Protein AF-A0A7C1DUH5-F1 (afdb_monomer)

pLDDT: mean 83.43, std 8.7, range [51.97, 92.88]

Structure (mmCIF, N/CA/C/O backbone):
data_AF-A0A7C1DUH5-F1
#
_entry.id   AF-A0A7C1DUH5-F1
#
loop_
_atom_site.group_PDB
_atom_site.id
_atom_site.type_symbol
_atom_site.label_atom_id
_atom_site.label_alt_id
_atom_site.label_comp_id
_atom_site.label_asym_id
_atom_site.label_entity_id
_atom_site.label_seq_id
_atom_site.pdbx_PDB_ins_code
_atom_site.Cartn_x
_atom_site.Cartn_y
_atom_site.Cartn_z
_atom_site.occupancy
_atom_site.B_iso_or_equiv
_atom_site.auth_seq_id
_atom_site.auth_comp_id
_atom_site.auth_asym_id
_atom_site.auth_atom_id
_atom_site.pdbx_PDB_model_num
ATOM 1 N N . MET A 1 1 ? 24.920 -5.956 -18.051 1.00 53.91 1 MET A N 1
ATOM 2 C CA . MET A 1 1 ? 23.444 -5.935 -18.099 1.00 53.91 1 MET A CA 1
ATOM 3 C C . MET A 1 1 ? 22.987 -7.035 -17.162 1.00 53.91 1 MET A C 1
ATOM 5 O O . MET A 1 1 ? 23.494 -8.139 -17.344 1.00 53.91 1 MET A O 1
ATOM 9 N N . PRO A 1 2 ? 22.175 -6.741 -16.134 1.00 57.94 2 PRO A N 1
ATOM 10 C CA . PRO A 1 2 ? 21.680 -7.777 -15.237 1.00 57.94 2 PRO A CA 1
ATOM 11 C C . PRO A 1 2 ? 20.880 -8.813 -16.031 1.00 57.94 2 PRO A C 1
ATOM 13 O O . PRO A 1 2 ? 20.194 -8.467 -16.991 1.00 57.94 2 PRO A O 1
ATOM 16 N N . SER A 1 3 ? 20.999 -10.089 -15.677 1.00 69.62 3 SER A N 1
ATOM 17 C CA . SER A 1 3 ? 20.194 -11.137 -16.312 1.00 69.62 3 SER A CA 1
ATOM 18 C C . SER A 1 3 ? 18.698 -10.948 -15.989 1.00 69.62 3 SER A C 1
ATOM 20 O O . SER A 1 3 ? 18.349 -10.402 -14.943 1.00 69.62 3 SER A O 1
ATOM 22 N N . GLN A 1 4 ? 17.779 -11.438 -16.835 1.00 68.62 4 GLN A N 1
ATOM 23 C CA . GLN A 1 4 ? 16.327 -11.393 -16.548 1.00 68.62 4 GLN A CA 1
ATOM 24 C C . GLN A 1 4 ? 15.977 -11.980 -15.162 1.00 68.62 4 GLN A C 1
ATOM 26 O O . GLN A 1 4 ? 15.048 -11.518 -14.496 1.00 68.62 4 GLN A O 1
ATOM 31 N N . ASN A 1 5 ? 16.762 -12.957 -14.696 1.00 75.94 5 ASN A N 1
ATOM 32 C CA . ASN A 1 5 ? 16.644 -13.543 -13.362 1.00 75.94 5 ASN A CA 1
ATOM 33 C C . ASN A 1 5 ? 17.016 -12.566 -12.233 1.00 75.94 5 ASN A C 1
ATOM 35 O O . ASN A 1 5 ? 16.366 -12.579 -11.187 1.00 75.94 5 ASN A O 1
ATOM 39 N N . GLU A 1 6 ? 18.012 -11.702 -12.429 1.00 79.81 6 GLU A N 1
ATOM 40 C CA . GLU A 1 6 ? 18.391 -10.670 -11.454 1.00 79.81 6 GLU A CA 1
ATOM 41 C C . GLU A 1 6 ? 17.306 -9.599 -11.318 1.00 79.81 6 GLU A C 1
ATOM 43 O O . GLU A 1 6 ? 16.951 -9.232 -10.197 1.00 79.81 6 GLU A O 1
ATOM 48 N N . LEU A 1 7 ? 16.710 -9.156 -12.431 1.00 76.25 7 LEU A N 1
ATOM 49 C CA . LEU A 1 7 ? 15.599 -8.196 -12.414 1.00 76.25 7 LEU A CA 1
ATOM 50 C C . LEU A 1 7 ? 14.362 -8.765 -11.712 1.00 76.25 7 LEU A C 1
ATOM 52 O O . LEU A 1 7 ? 13.736 -8.088 -10.894 1.00 76.25 7 LEU A O 1
ATOM 56 N N . LEU A 1 8 ? 14.035 -10.032 -11.976 1.00 79.06 8 LEU A N 1
ATOM 57 C CA . LEU A 1 8 ? 12.939 -10.717 -11.295 1.00 79.06 8 LEU A CA 1
ATOM 58 C C . LEU A 1 8 ? 13.220 -10.895 -9.795 1.00 79.06 8 LEU A C 1
ATOM 60 O O . LEU A 1 8 ? 12.305 -10.790 -8.977 1.00 79.06 8 LEU A O 1
ATOM 64 N N . SER A 1 9 ? 14.474 -11.155 -9.418 1.00 83.06 9 SER A N 1
ATOM 65 C CA . SER A 1 9 ? 14.884 -11.244 -8.014 1.00 83.06 9 SER A CA 1
ATOM 66 C C . SER A 1 9 ? 14.755 -9.894 -7.303 1.00 83.06 9 SER A C 1
ATOM 68 O O . SER A 1 9 ? 14.179 -9.826 -6.215 1.00 83.06 9 SER A O 1
ATOM 70 N N . LEU A 1 10 ? 15.210 -8.810 -7.941 1.00 82.88 10 LEU A N 1
ATOM 71 C CA . LEU A 1 10 ? 15.092 -7.449 -7.414 1.00 82.88 10 LEU A CA 1
ATOM 72 C C . LEU A 1 10 ? 13.624 -7.047 -7.219 1.00 82.88 10 LEU A C 1
ATOM 74 O O . LEU A 1 10 ? 13.263 -6.535 -6.162 1.00 82.88 10 LEU A O 1
ATOM 78 N N . PHE A 1 11 ? 12.762 -7.364 -8.186 1.00 83.12 11 PHE A N 1
ATOM 79 C CA . PHE A 1 11 ? 11.319 -7.161 -8.062 1.00 83.12 11 PHE A CA 1
ATOM 80 C C . PHE A 1 11 ? 10.718 -7.883 -6.861 1.00 83.12 11 PHE A C 1
ATOM 82 O O . PHE A 1 11 ? 9.980 -7.296 -6.071 1.00 83.12 11 PHE A O 1
ATOM 89 N N . ARG A 1 12 ? 11.009 -9.184 -6.737 1.00 83.38 12 ARG A N 1
ATOM 90 C CA . ARG A 1 12 ? 10.497 -10.007 -5.637 1.00 83.38 12 ARG A CA 1
ATOM 91 C C . ARG A 1 12 ? 10.932 -9.427 -4.299 1.00 83.38 12 ARG A C 1
A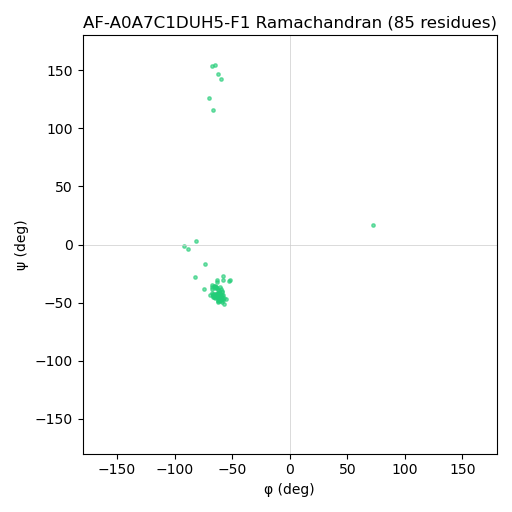TOM 93 O O . ARG A 1 12 ? 10.119 -9.370 -3.378 1.00 83.38 12 ARG A O 1
ATOM 100 N N . PHE A 1 13 ? 12.177 -8.968 -4.206 1.00 87.69 13 PHE A N 1
ATOM 101 C CA . PHE A 1 13 ? 12.695 -8.295 -3.022 1.00 87.69 13 PHE A CA 1
ATOM 102 C C . PHE A 1 13 ? 11.949 -6.983 -2.723 1.00 87.69 13 PHE A C 1
ATOM 104 O O . PHE A 1 13 ? 11.474 -6.797 -1.602 1.00 87.69 13 PHE A O 1
ATOM 111 N N . GLU A 1 14 ? 11.752 -6.116 -3.719 1.00 87.06 14 GLU A N 1
ATOM 112 C CA . GLU A 1 14 ? 11.014 -4.856 -3.559 1.00 87.06 14 GLU A CA 1
ATOM 113 C C . GLU A 1 14 ? 9.563 -5.085 -3.106 1.00 87.06 14 GLU A C 1
ATOM 115 O O . GLU A 1 14 ? 9.098 -4.474 -2.141 1.00 87.06 14 GLU A O 1
ATOM 120 N N . VAL A 1 15 ? 8.849 -6.019 -3.743 1.00 85.81 15 VAL A N 1
ATOM 121 C CA . VAL A 1 15 ? 7.480 -6.384 -3.345 1.00 85.81 15 VAL A CA 1
ATOM 122 C C . VAL A 1 15 ? 7.451 -6.947 -1.927 1.00 85.81 15 VAL A C 1
ATOM 124 O O . VAL A 1 15 ? 6.551 -6.607 -1.158 1.00 85.81 15 VAL A O 1
ATOM 127 N N . SER A 1 16 ? 8.437 -7.765 -1.554 1.00 87.19 16 SER A N 1
ATOM 128 C CA . SER A 1 16 ? 8.519 -8.337 -0.206 1.00 87.19 16 SER A CA 1
ATOM 129 C C . SER A 1 16 ? 8.664 -7.239 0.849 1.00 87.19 16 SER A C 1
ATOM 131 O O . SER A 1 16 ? 7.895 -7.219 1.810 1.00 87.19 16 SER A O 1
ATOM 133 N N . LEU A 1 17 ? 9.543 -6.255 0.622 1.00 90.69 17 LEU A N 1
ATOM 134 C CA . LEU A 1 17 ? 9.691 -5.085 1.497 1.00 90.69 17 LEU A CA 1
ATOM 135 C C . LEU A 1 17 ? 8.388 -4.285 1.627 1.00 90.69 17 LEU A C 1
ATOM 137 O O . LEU A 1 17 ? 8.008 -3.878 2.728 1.00 90.69 17 LEU A O 1
ATOM 141 N N . LEU A 1 18 ? 7.673 -4.067 0.520 1.00 88.44 18 LEU A N 1
ATOM 142 C CA . LEU A 1 18 ? 6.389 -3.361 0.534 1.00 88.44 18 LEU A CA 1
ATOM 143 C C . LEU A 1 18 ? 5.333 -4.106 1.368 1.00 88.44 18 LEU A C 1
ATOM 145 O O . LEU A 1 18 ? 4.604 -3.483 2.150 1.00 88.44 18 LEU A O 1
ATOM 149 N N . LEU A 1 19 ? 5.265 -5.433 1.233 1.00 87.31 19 LEU A N 1
ATOM 150 C CA . LEU A 1 19 ? 4.349 -6.281 1.999 1.00 87.31 19 LEU A CA 1
ATOM 151 C C . LEU A 1 19 ? 4.698 -6.299 3.492 1.00 87.31 19 LEU A C 1
ATOM 153 O O . LEU A 1 19 ? 3.801 -6.176 4.331 1.00 87.31 19 LEU A O 1
AT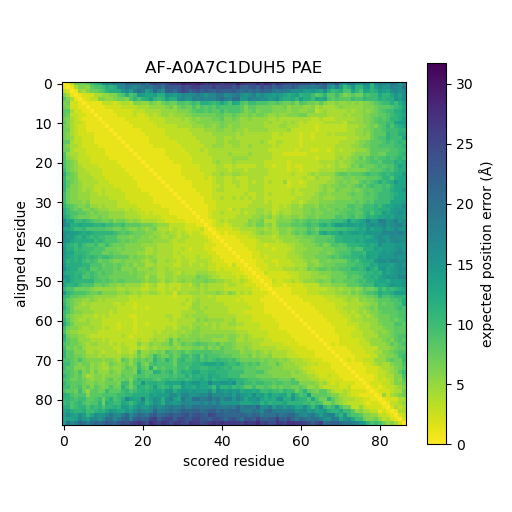OM 157 N N . GLU A 1 20 ? 5.981 -6.397 3.838 1.00 91.81 20 GLU A N 1
ATOM 158 C CA . GLU A 1 20 ? 6.448 -6.351 5.227 1.00 91.81 20 GLU A CA 1
ATOM 159 C C . GLU A 1 20 ? 6.126 -5.012 5.894 1.00 91.81 20 GLU A C 1
ATOM 161 O O . GLU A 1 20 ? 5.582 -4.983 7.003 1.00 91.81 20 GLU A O 1
ATOM 166 N N . GLN A 1 21 ? 6.367 -3.895 5.201 1.00 89.19 21 GLN A N 1
ATOM 167 C CA . GLN A 1 21 ? 6.011 -2.565 5.697 1.00 89.19 21 GLN A CA 1
ATOM 168 C C . GLN A 1 21 ? 4.505 -2.429 5.940 1.00 89.19 21 GLN A C 1
ATOM 170 O O . GLN A 1 21 ? 4.088 -1.891 6.971 1.00 89.19 21 GLN A O 1
ATOM 175 N N . TYR A 1 22 ? 3.673 -2.922 5.018 1.00 89.12 22 TYR A N 1
ATOM 176 C CA . TYR A 1 22 ? 2.222 -2.917 5.194 1.00 89.12 22 TYR A CA 1
ATOM 177 C C . TYR A 1 22 ? 1.799 -3.756 6.404 1.00 89.12 22 TYR A C 1
ATOM 179 O O . TYR A 1 22 ? 1.053 -3.271 7.259 1.00 89.12 22 TYR A O 1
ATOM 187 N N . ARG A 1 23 ? 2.332 -4.978 6.534 1.00 88.69 23 ARG A N 1
ATOM 188 C CA . ARG A 1 23 ? 2.082 -5.848 7.691 1.00 88.69 23 ARG A CA 1
ATOM 189 C C . ARG A 1 23 ? 2.445 -5.146 9.000 1.00 88.69 23 ARG A C 1
ATOM 191 O O . ARG A 1 23 ? 1.633 -5.141 9.926 1.00 88.69 23 ARG A O 1
ATOM 198 N N . GLY A 1 24 ? 3.617 -4.515 9.069 1.00 91.38 24 GLY A N 1
ATOM 199 C CA . GLY A 1 24 ? 4.065 -3.769 10.247 1.00 91.38 24 GLY A CA 1
ATOM 200 C C . GLY A 1 24 ? 3.113 -2.632 10.630 1.00 91.38 24 GLY A C 1
ATOM 201 O O . GLY A 1 24 ? 2.721 -2.508 11.792 1.00 91.38 24 GLY A O 1
ATOM 202 N N . ARG A 1 25 ? 2.660 -1.841 9.648 1.00 89.06 25 ARG A N 1
ATOM 203 C CA . ARG A 1 25 ? 1.682 -0.759 9.871 1.00 89.06 25 ARG A CA 1
ATOM 204 C C . ARG A 1 25 ? 0.343 -1.279 10.392 1.00 89.06 25 ARG A C 1
ATOM 206 O O . ARG A 1 25 ? -0.225 -0.679 11.305 1.00 89.06 25 ARG A O 1
ATOM 213 N N . MET A 1 26 ? -0.146 -2.397 9.855 1.00 87.62 26 MET A N 1
ATOM 214 C CA . MET A 1 26 ? -1.405 -3.004 10.301 1.00 87.62 26 MET A CA 1
ATOM 215 C C . MET A 1 26 ? -1.314 -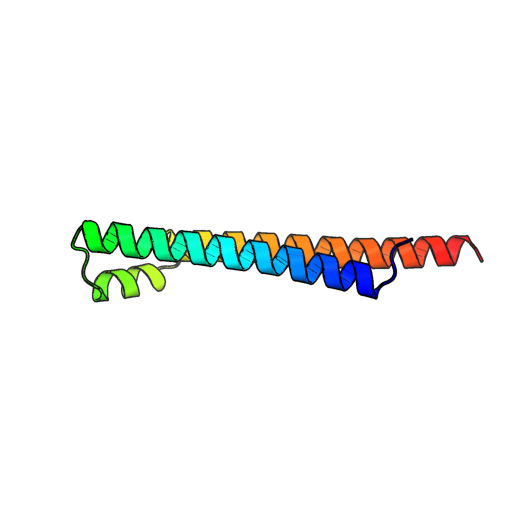3.531 11.731 1.00 87.62 26 MET A C 1
ATOM 217 O O . MET A 1 26 ? -2.205 -3.264 12.536 1.00 87.62 26 MET A O 1
ATOM 221 N N . LEU A 1 27 ? -0.215 -4.202 12.084 1.00 89.88 27 LEU A N 1
ATO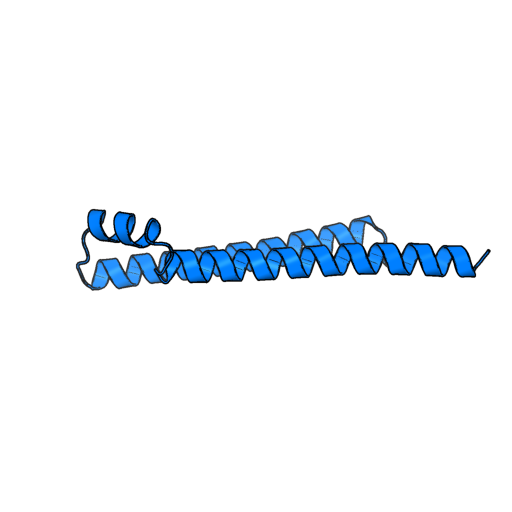M 222 C CA . LEU A 1 27 ? 0.021 -4.655 13.456 1.00 89.88 27 LEU A CA 1
ATOM 223 C C . LEU A 1 27 ? 0.067 -3.481 14.439 1.00 89.88 27 LEU A C 1
ATOM 225 O O . LEU A 1 27 ? -0.579 -3.533 15.487 1.00 89.88 27 LEU A O 1
ATOM 229 N N . LEU A 1 28 ? 0.757 -2.393 14.080 1.00 90.56 28 LEU A N 1
ATOM 230 C CA . LEU A 1 28 ? 0.804 -1.182 14.898 1.00 90.56 28 LEU A CA 1
ATOM 231 C C . LEU A 1 28 ? -0.591 -0.574 15.093 1.00 90.56 28 LEU A C 1
ATOM 233 O O . LEU A 1 28 ? -0.938 -0.163 16.198 1.00 90.56 28 LEU A O 1
ATOM 237 N N . MET A 1 29 ? -1.401 -0.523 14.036 1.00 88.06 29 MET A N 1
ATOM 238 C CA . MET A 1 29 ? -2.764 -0.004 14.108 1.00 88.06 29 MET A CA 1
ATOM 239 C C . MET A 1 29 ? -3.654 -0.868 15.010 1.00 88.06 29 MET A C 1
ATOM 241 O O . MET A 1 29 ? -4.347 -0.330 15.871 1.00 88.06 29 MET A O 1
ATOM 245 N N . ILE A 1 30 ? -3.603 -2.197 14.874 1.00 87.31 30 ILE A N 1
ATOM 246 C CA . ILE A 1 30 ? -4.332 -3.125 15.755 1.00 87.31 30 ILE A CA 1
ATOM 247 C C . ILE A 1 30 ? -3.909 -2.914 17.214 1.00 87.31 30 ILE A C 1
ATOM 249 O O . ILE A 1 30 ? -4.765 -2.778 18.087 1.00 87.31 30 ILE A O 1
ATOM 253 N N . ALA A 1 31 ? -2.602 -2.838 17.481 1.00 90.56 31 ALA A N 1
ATOM 254 C CA . ALA A 1 31 ? -2.074 -2.636 18.828 1.00 90.56 31 ALA A CA 1
ATOM 255 C C . ALA A 1 31 ? -2.529 -1.298 19.437 1.00 90.56 31 ALA A C 1
ATOM 257 O O . ALA A 1 31 ? -2.951 -1.262 20.594 1.00 90.56 31 ALA A O 1
ATOM 258 N N . LYS A 1 32 ? -2.500 -0.209 18.654 1.00 89.44 32 LYS A N 1
ATOM 259 C CA . LYS A 1 32 ? -3.004 1.110 19.072 1.00 89.44 32 LYS A CA 1
ATOM 260 C C . LYS A 1 32 ? -4.491 1.060 19.408 1.00 89.44 32 LYS A C 1
ATOM 262 O O . LYS A 1 32 ? -4.880 1.493 20.485 1.00 89.44 32 LYS A O 1
ATOM 267 N N . ASN A 1 33 ? -5.309 0.477 18.537 1.00 88.12 33 ASN A N 1
ATOM 268 C CA . ASN A 1 33 ? -6.748 0.387 18.774 1.00 88.12 33 ASN A CA 1
ATOM 269 C C . ASN A 1 33 ? -7.099 -0.501 19.975 1.00 88.12 33 ASN A C 1
ATOM 271 O O . ASN A 1 33 ? -8.008 -0.172 20.731 1.00 88.12 33 ASN A O 1
ATOM 275 N N . LYS A 1 34 ? -6.342 -1.584 20.200 1.00 87.75 34 LYS A N 1
ATOM 276 C CA . LYS A 1 34 ? -6.481 -2.412 21.405 1.00 87.75 34 LYS A CA 1
ATOM 277 C C . LYS A 1 34 ? -6.178 -1.606 22.671 1.00 87.75 34 LYS A C 1
ATOM 279 O O . LYS A 1 34 ? -6.925 -1.712 23.637 1.00 87.75 34 LYS A O 1
ATOM 284 N N . LYS A 1 35 ? -5.125 -0.776 22.664 1.00 92.31 35 LYS A N 1
ATOM 285 C CA . LYS A 1 35 ? -4.812 0.134 23.784 1.00 92.31 35 LYS A CA 1
ATOM 286 C C . LYS A 1 35 ? -5.900 1.183 24.027 1.00 92.31 35 LYS A C 1
ATOM 288 O O . LYS A 1 35 ? -6.094 1.580 25.166 1.00 92.31 35 LYS A O 1
ATOM 293 N N . LEU A 1 36 ? -6.612 1.601 22.983 1.00 92.44 36 LEU A N 1
ATOM 294 C CA . LEU A 1 36 ? -7.743 2.531 23.075 1.00 92.44 36 LEU A CA 1
ATOM 295 C C . LEU A 1 36 ? -9.061 1.855 23.495 1.00 92.44 36 LEU A C 1
ATOM 297 O O . LEU A 1 36 ? -10.095 2.513 23.524 1.00 92.44 36 LEU A O 1
ATOM 301 N N . GLY A 1 37 ? -9.055 0.550 23.788 1.00 91.31 37 GLY A N 1
ATOM 302 C CA . GLY A 1 37 ? -10.254 -0.180 24.204 1.00 91.31 37 GLY A CA 1
ATOM 303 C C . GLY A 1 37 ? -11.269 -0.419 23.083 1.00 91.31 37 GLY A C 1
ATOM 304 O O . GLY A 1 37 ? -12.418 -0.752 23.365 1.00 91.31 37 GLY A O 1
ATOM 305 N N . ILE A 1 38 ? -10.877 -0.270 21.811 1.00 88.56 38 ILE A N 1
ATOM 306 C CA . ILE A 1 38 ? -11.800 -0.463 20.688 1.00 88.56 38 ILE A CA 1
ATOM 307 C C . ILE A 1 38 ? -12.157 -1.955 20.556 1.00 88.56 38 ILE A C 1
ATOM 309 O O . ILE A 1 38 ? -11.255 -2.790 20.408 1.00 88.56 38 ILE A O 1
ATOM 313 N N . PRO A 1 39 ? -13.455 -2.316 20.545 1.00 89.88 39 PRO A N 1
ATOM 314 C CA . PRO A 1 39 ? -13.884 -3.700 20.392 1.00 89.88 39 PRO A CA 1
ATOM 315 C C . PRO A 1 39 ? -13.462 -4.311 19.051 1.00 89.88 39 PRO A C 1
ATOM 317 O O . PRO A 1 39 ? -13.492 -3.665 18.002 1.00 89.88 39 PRO A O 1
ATOM 320 N N . ALA A 1 40 ? -13.176 -5.615 19.052 1.00 85.25 40 ALA A N 1
ATOM 321 C CA . ALA A 1 40 ? -12.794 -6.347 17.842 1.00 85.25 40 ALA A CA 1
ATOM 322 C C . ALA A 1 40 ? -13.858 -6.284 16.728 1.00 85.25 40 ALA A C 1
ATOM 324 O O . ALA A 1 40 ? -13.508 -6.301 15.549 1.00 85.25 40 ALA A O 1
ATOM 325 N N . LYS A 1 41 ? -15.146 -6.184 17.085 1.00 89.06 41 LYS A N 1
ATOM 326 C CA . LYS A 1 41 ? -16.250 -6.018 16.125 1.00 89.06 41 LYS A CA 1
ATOM 327 C C . LYS A 1 41 ? -16.117 -4.707 15.342 1.00 89.06 41 LYS A C 1
ATOM 329 O O . LYS A 1 41 ? -16.208 -4.726 14.120 1.00 89.06 41 LYS A O 1
ATOM 334 N N . THR A 1 42 ? -15.812 -3.609 16.031 1.00 87.06 42 THR A N 1
ATOM 335 C CA . THR A 1 42 ? -15.570 -2.296 15.419 1.00 87.06 42 THR A CA 1
ATOM 336 C C . THR A 1 42 ? -14.333 -2.317 14.522 1.00 87.06 42 THR A C 1
ATOM 338 O O . THR A 1 42 ? -14.327 -1.727 13.449 1.00 87.06 42 THR A O 1
ATOM 341 N N . LEU A 1 43 ? -13.286 -3.059 14.898 1.00 84.56 43 LEU A N 1
ATOM 342 C CA . LEU A 1 43 ? -12.110 -3.216 14.034 1.00 84.56 43 LEU A CA 1
ATOM 343 C C . LEU A 1 43 ? -12.422 -3.956 12.731 1.00 84.56 43 LEU A C 1
ATOM 345 O O . LEU A 1 43 ? -11.865 -3.614 11.689 1.00 84.56 43 LEU A O 1
ATOM 349 N N . ARG A 1 44 ? -13.319 -4.948 12.771 1.00 86.75 44 ARG A N 1
ATOM 350 C CA . ARG A 1 44 ? -13.783 -5.634 11.557 1.00 86.75 44 ARG A CA 1
ATOM 351 C C . ARG A 1 44 ? -14.594 -4.698 10.667 1.00 86.75 44 ARG A C 1
ATOM 353 O O . ARG A 1 44 ? -14.288 -4.618 9.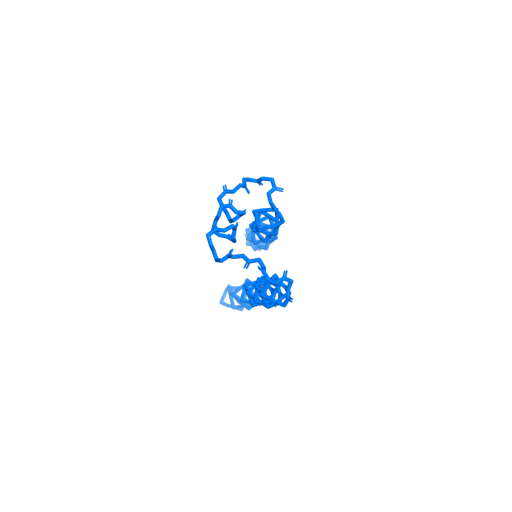485 1.00 86.75 44 ARG A O 1
ATOM 360 N N . SER A 1 45 ? -15.525 -3.925 11.231 1.00 88.50 45 SER A N 1
ATOM 361 C CA . SER A 1 45 ? -16.303 -2.964 10.438 1.00 88.50 45 SER A CA 1
ATOM 362 C C . SER A 1 45 ? -15.421 -1.871 9.827 1.00 88.50 45 SER A C 1
ATOM 364 O O . SER A 1 45 ? -15.604 -1.510 8.672 1.00 88.50 45 SER A O 1
ATOM 366 N N . MET A 1 46 ? -14.397 -1.396 10.547 1.00 85.12 46 MET A N 1
ATOM 367 C CA . MET A 1 46 ? -13.406 -0.471 9.981 1.00 85.12 46 MET A CA 1
ATOM 368 C C . MET A 1 46 ? -12.629 -1.106 8.825 1.00 85.12 46 MET A C 1
ATOM 370 O O . MET A 1 46 ? -12.352 -0.439 7.838 1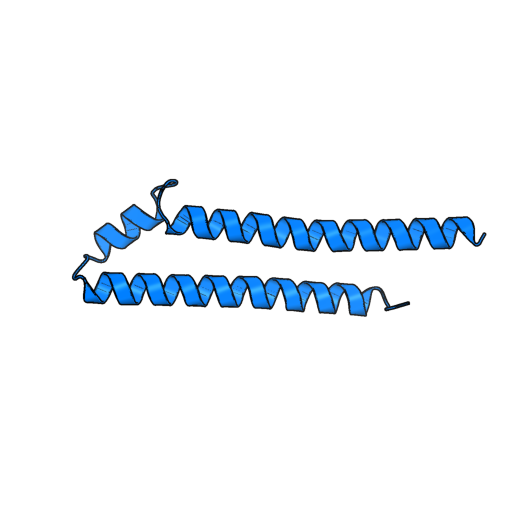.00 85.12 46 MET A O 1
ATOM 374 N N . ARG A 1 47 ? -12.268 -2.390 8.908 1.00 84.38 47 ARG A N 1
ATOM 375 C CA . ARG A 1 47 ? -11.588 -3.085 7.804 1.00 84.38 47 ARG A CA 1
ATOM 376 C C . ARG A 1 47 ? -12.462 -3.179 6.547 1.00 84.38 47 ARG A C 1
ATOM 378 O O . ARG A 1 47 ? -11.926 -3.179 5.443 1.00 84.38 47 ARG A O 1
ATOM 385 N N . GLU A 1 48 ? -13.774 -3.279 6.712 1.00 87.25 48 GLU A N 1
ATOM 386 C CA . GLU A 1 48 ? -14.739 -3.376 5.613 1.00 87.25 48 GLU A CA 1
ATOM 387 C C . GLU A 1 48 ? -15.092 -2.007 5.013 1.00 87.25 48 GLU A C 1
ATOM 389 O O . GLU A 1 48 ? -15.369 -1.932 3.820 1.00 87.25 48 GLU A O 1
ATOM 394 N N . ASP A 1 49 ? -15.007 -0.924 5.792 1.00 90.00 49 ASP A N 1
ATOM 395 C CA . ASP A 1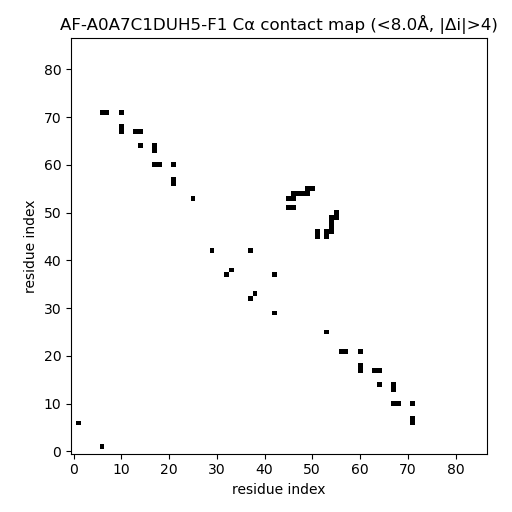 49 ? -15.251 0.442 5.316 1.00 90.00 49 ASP A CA 1
ATOM 396 C C . ASP A 1 49 ? -14.177 0.892 4.300 1.00 90.00 49 ASP A C 1
ATOM 398 O O . ASP A 1 49 ? -13.008 1.049 4.676 1.00 90.00 49 ASP A O 1
ATOM 402 N N . PRO A 1 50 ? -14.535 1.156 3.026 1.00 87.50 50 PRO A N 1
ATOM 403 C CA . PRO A 1 50 ? -13.596 1.586 1.987 1.00 87.50 50 PRO A CA 1
ATOM 404 C C . PRO A 1 50 ? -12.836 2.875 2.319 1.00 87.50 50 PRO A C 1
ATOM 406 O O . PRO A 1 50 ? -11.716 3.066 1.850 1.00 87.50 50 PRO A O 1
ATOM 409 N N . LYS A 1 51 ? -13.420 3.758 3.137 1.00 89.38 51 LYS A N 1
ATOM 410 C CA . LYS A 1 51 ? -12.810 5.039 3.525 1.00 89.38 51 LYS A CA 1
ATOM 411 C C . LYS A 1 51 ? -11.929 4.926 4.763 1.00 89.38 51 LYS A C 1
ATOM 413 O O . LYS A 1 51 ? -11.296 5.905 5.162 1.00 89.38 51 LYS A O 1
ATOM 418 N N . SER A 1 52 ? -11.866 3.752 5.384 1.00 88.12 52 SER A N 1
ATOM 419 C CA . SER A 1 52 ? -11.027 3.561 6.552 1.00 88.12 52 SER A CA 1
ATOM 420 C C . SER A 1 52 ? -9.551 3.656 6.195 1.00 88.12 52 SER A C 1
ATOM 422 O O . SER A 1 52 ? -9.106 3.305 5.099 1.00 88.12 52 SER A O 1
ATOM 424 N N . LYS A 1 53 ? -8.746 4.033 7.191 1.00 85.06 53 LYS A N 1
ATOM 425 C CA . LYS A 1 53 ? -7.286 4.005 7.074 1.00 85.06 53 LYS A CA 1
ATOM 426 C C . LYS A 1 53 ? -6.762 2.634 6.615 1.00 85.06 53 LYS A C 1
ATOM 428 O O . LYS A 1 53 ? -5.761 2.580 5.911 1.00 85.06 53 LYS A O 1
ATOM 433 N N . TRP A 1 54 ? -7.450 1.544 6.972 1.00 85.25 54 TRP A N 1
ATOM 434 C CA . TRP A 1 54 ? -7.085 0.184 6.571 1.00 85.25 54 TRP A CA 1
ATOM 435 C C . TRP A 1 54 ? -7.134 0.008 5.054 1.00 85.25 54 TRP A C 1
ATOM 437 O O . TRP A 1 54 ? -6.180 -0.495 4.453 1.00 85.25 54 TRP A O 1
ATOM 447 N N . ASN A 1 55 ? -8.241 0.428 4.442 1.00 87.00 55 ASN A N 1
ATOM 448 C CA . ASN A 1 55 ? -8.433 0.308 3.004 1.00 87.00 55 ASN A CA 1
ATOM 449 C C . ASN A 1 55 ? -7.598 1.331 2.239 1.00 87.00 55 ASN A C 1
ATOM 451 O O . ASN A 1 55 ? -6.961 0.951 1.262 1.00 87.00 55 ASN A O 1
ATOM 455 N N . LEU A 1 56 ? -7.458 2.557 2.747 1.00 90.25 56 LEU A N 1
ATOM 456 C CA . LEU A 1 56 ? -6.564 3.556 2.154 1.00 90.25 56 LEU A CA 1
ATOM 457 C C . LEU A 1 56 ? -5.099 3.082 2.121 1.00 90.25 56 LEU A C 1
ATOM 459 O O . LEU A 1 56 ? -4.435 3.188 1.089 1.00 90.25 56 LEU A O 1
ATOM 463 N N . ASP A 1 57 ? -4.593 2.500 3.214 1.00 88.31 57 ASP A N 1
ATOM 464 C CA . ASP A 1 57 ? -3.226 1.963 3.257 1.00 88.31 57 ASP A CA 1
ATOM 465 C C . ASP A 1 57 ? -3.069 0.735 2.336 1.00 88.31 57 ASP A C 1
ATOM 467 O O . ASP A 1 57 ? -2.019 0.559 1.711 1.00 88.31 57 ASP A O 1
ATOM 471 N N . LYS A 1 58 ? -4.112 -0.100 2.204 1.00 87.75 58 LYS A N 1
ATOM 472 C CA . LYS A 1 58 ? -4.137 -1.241 1.270 1.00 87.75 58 LYS A CA 1
ATOM 473 C C . LYS A 1 58 ? -4.120 -0.777 -0.189 1.00 87.75 58 LYS A C 1
ATOM 475 O O . LYS A 1 58 ? -3.382 -1.326 -1.005 1.00 87.75 58 LYS A O 1
ATOM 480 N N . GLU A 1 59 ? -4.906 0.237 -0.531 1.00 90.56 59 GLU A N 1
ATOM 481 C CA . GLU A 1 59 ? -4.910 0.833 -1.866 1.00 90.56 59 GLU A CA 1
ATOM 482 C C . GLU A 1 59 ? -3.566 1.480 -2.200 1.00 90.56 59 GLU A C 1
ATOM 484 O O . GLU A 1 59 ? -3.048 1.292 -3.303 1.00 90.56 59 GLU A O 1
ATOM 489 N N . ALA A 1 60 ? -2.963 2.193 -1.245 1.00 90.50 60 ALA A N 1
ATOM 490 C CA . ALA A 1 60 ? -1.633 2.766 -1.404 1.00 90.50 60 ALA A CA 1
ATOM 491 C C . ALA A 1 60 ? -0.569 1.681 -1.648 1.00 90.50 60 ALA A C 1
ATOM 493 O O . ALA A 1 60 ? 0.268 1.841 -2.538 1.00 90.50 60 ALA A O 1
ATOM 494 N N . LEU A 1 61 ? -0.622 0.560 -0.918 1.00 90.69 61 LEU A N 1
ATOM 495 C CA . LEU A 1 61 ? 0.236 -0.602 -1.169 1.00 90.69 61 LEU A CA 1
ATOM 496 C C . LEU A 1 61 ? 0.041 -1.142 -2.593 1.00 90.69 61 LEU A C 1
ATOM 498 O O . LEU A 1 61 ? 1.016 -1.312 -3.321 1.00 90.69 61 LEU A O 1
ATOM 502 N N . ASN A 1 62 ? -1.206 -1.365 -3.012 1.00 88.44 62 ASN A N 1
ATOM 503 C CA . ASN A 1 62 ? -1.507 -1.869 -4.353 1.00 88.44 62 ASN A CA 1
ATOM 504 C C . ASN A 1 62 ? -0.973 -0.938 -5.450 1.00 88.44 62 ASN A C 1
ATOM 506 O O . ASN A 1 62 ? -0.443 -1.416 -6.452 1.00 88.44 62 ASN A O 1
ATOM 510 N N . LYS A 1 63 ? -1.076 0.385 -5.267 1.00 92.88 63 LYS A N 1
ATOM 511 C CA . LYS A 1 63 ? -0.500 1.370 -6.197 1.00 92.88 63 LYS A CA 1
ATOM 512 C C . LYS A 1 63 ? 1.023 1.253 -6.276 1.00 92.88 63 LYS A C 1
ATOM 514 O O . LYS A 1 63 ? 1.561 1.261 -7.378 1.00 92.88 63 LYS A O 1
ATOM 519 N N . LYS A 1 64 ? 1.709 1.083 -5.141 1.00 90.31 64 LYS A N 1
ATOM 520 C CA . LYS A 1 64 ? 3.168 0.882 -5.115 1.00 90.31 64 LYS A CA 1
ATOM 521 C C . LYS A 1 64 ? 3.589 -0.404 -5.823 1.00 90.31 64 LYS A C 1
ATOM 523 O O . LYS A 1 64 ? 4.486 -0.357 -6.654 1.00 90.31 64 LYS A O 1
ATOM 528 N N . ILE A 1 65 ? 2.900 -1.519 -5.567 1.00 85.69 65 ILE A N 1
ATOM 529 C CA . ILE A 1 65 ? 3.176 -2.798 -6.243 1.00 85.69 65 ILE A CA 1
ATOM 530 C C . ILE A 1 65 ? 2.968 -2.666 -7.757 1.00 85.69 65 ILE A C 1
ATOM 532 O O . ILE A 1 65 ? 3.818 -3.100 -8.528 1.00 85.69 65 ILE A O 1
ATOM 536 N N . LYS A 1 66 ? 1.879 -2.020 -8.202 1.00 86.38 66 LYS A N 1
ATOM 537 C CA . LYS A 1 66 ? 1.652 -1.744 -9.632 1.00 86.38 66 LYS A CA 1
ATOM 538 C C . LYS A 1 66 ? 2.774 -0.898 -10.244 1.00 86.38 66 LYS A C 1
ATOM 540 O O . LYS A 1 66 ? 3.170 -1.166 -11.372 1.00 86.38 66 LYS A O 1
ATOM 545 N N . GLY A 1 67 ? 3.294 0.081 -9.502 1.00 87.56 67 GLY A N 1
ATOM 546 C CA . GLY A 1 67 ? 4.453 0.878 -9.913 1.00 87.56 67 GLY A CA 1
ATOM 547 C C . GLY A 1 67 ? 5.715 0.034 -10.102 1.00 87.56 67 GLY A C 1
ATOM 548 O O . GLY A 1 67 ? 6.348 0.125 -11.150 1.00 87.56 67 GLY A O 1
ATOM 549 N N . ALA A 1 68 ? 6.026 -0.842 -9.142 1.00 83.38 68 ALA A N 1
ATOM 550 C CA . ALA A 1 68 ? 7.161 -1.763 -9.240 1.00 83.38 68 ALA A CA 1
ATOM 551 C C . ALA A 1 68 ? 7.033 -2.699 -10.459 1.00 83.38 68 ALA A C 1
ATOM 553 O O . ALA A 1 68 ? 7.976 -2.850 -11.233 1.00 83.38 68 ALA A O 1
ATOM 554 N N . VAL A 1 69 ? 5.835 -3.254 -10.697 1.00 82.88 69 VAL A N 1
ATOM 555 C CA . VAL A 1 69 ? 5.544 -4.076 -11.888 1.00 82.88 69 VAL A CA 1
ATOM 556 C C . VAL A 1 69 ? 5.772 -3.287 -13.180 1.00 82.88 69 VAL A C 1
ATOM 558 O O . VAL A 1 69 ? 6.430 -3.785 -14.092 1.00 82.88 69 VAL A O 1
ATOM 561 N N . ALA A 1 70 ? 5.257 -2.056 -13.265 1.00 82.81 70 ALA A N 1
ATOM 562 C CA . ALA A 1 70 ? 5.431 -1.208 -14.442 1.00 82.81 70 ALA A CA 1
ATOM 563 C C . ALA A 1 70 ? 6.913 -0.900 -14.719 1.00 82.81 70 ALA A C 1
ATOM 565 O O . ALA A 1 70 ? 7.324 -0.895 -15.878 1.00 82.81 70 ALA A O 1
ATOM 566 N N . GLY A 1 71 ? 7.722 -0.716 -13.669 1.00 81.38 71 GLY A N 1
ATOM 567 C CA . GLY A 1 71 ? 9.169 -0.532 -13.782 1.00 81.38 71 GLY A CA 1
ATOM 568 C C . GLY A 1 71 ? 9.856 -1.696 -14.498 1.00 81.38 71 GLY A C 1
ATOM 569 O O . GLY A 1 71 ? 10.618 -1.473 -15.434 1.00 81.38 71 GLY A O 1
ATOM 570 N N . ILE A 1 72 ? 9.522 -2.937 -14.138 1.00 81.19 72 ILE A N 1
ATOM 571 C CA . ILE A 1 72 ? 10.109 -4.135 -14.769 1.00 81.19 72 ILE A CA 1
ATOM 572 C C . ILE A 1 72 ? 9.638 -4.306 -16.199 1.00 81.19 72 ILE A C 1
ATOM 574 O O . ILE A 1 72 ? 10.451 -4.603 -17.068 1.00 81.19 72 ILE A O 1
ATOM 578 N N . VAL A 1 73 ? 8.345 -4.103 -16.462 1.00 79.25 73 VAL A N 1
ATOM 579 C CA . VAL A 1 73 ? 7.813 -4.177 -17.829 1.00 79.25 73 VAL A CA 1
ATOM 580 C C . VAL A 1 73 ? 8.539 -3.179 -18.732 1.00 79.25 73 VAL A C 1
ATOM 582 O O . VAL A 1 73 ? 8.953 -3.540 -19.834 1.00 79.25 73 VAL A O 1
ATOM 585 N N . ASN A 1 74 ? 8.755 -1.955 -18.244 1.00 80.25 74 ASN A N 1
ATOM 586 C CA . ASN A 1 74 ? 9.488 -0.930 -18.974 1.00 80.25 74 ASN A CA 1
ATOM 587 C C . ASN A 1 74 ? 10.962 -1.315 -19.180 1.00 80.25 74 ASN A C 1
ATOM 589 O O . ASN A 1 74 ? 11.483 -1.179 -20.283 1.00 80.25 74 ASN A O 1
ATOM 593 N N . GLN A 1 75 ? 11.619 -1.862 -18.153 1.00 78.12 75 GLN A N 1
ATOM 594 C CA . GLN A 1 75 ? 13.000 -2.344 -18.243 1.00 78.12 75 GLN A CA 1
ATOM 595 C C . GLN A 1 75 ? 13.150 -3.428 -19.326 1.00 78.12 75 GLN A C 1
ATOM 597 O O . GLN A 1 75 ? 14.029 -3.333 -20.179 1.00 78.12 75 GLN A O 1
ATOM 602 N N . VAL A 1 76 ? 12.243 -4.411 -19.341 1.00 78.44 76 VAL A N 1
ATOM 603 C CA . VAL A 1 76 ? 12.197 -5.490 -20.343 1.00 78.44 76 VAL A CA 1
ATOM 604 C C . VAL A 1 76 ? 11.969 -4.928 -21.751 1.00 78.44 76 VAL A C 1
ATOM 606 O O . VAL A 1 76 ? 12.610 -5.368 -22.704 1.00 78.44 76 VAL A O 1
ATOM 609 N N . HIS A 1 77 ? 11.082 -3.938 -21.900 1.00 76.12 77 HIS A N 1
ATOM 610 C CA . HIS A 1 77 ? 10.859 -3.269 -23.187 1.00 76.12 77 HIS A CA 1
ATOM 611 C C . HIS A 1 77 ? 12.106 -2.525 -23.681 1.00 76.12 77 HIS A C 1
ATOM 613 O O . HIS A 1 77 ? 12.455 -2.635 -24.857 1.00 76.12 77 HIS A O 1
ATOM 619 N N . ILE A 1 78 ? 12.807 -1.808 -22.796 1.00 79.56 78 ILE A N 1
ATOM 620 C CA . ILE A 1 78 ? 14.053 -1.102 -23.127 1.00 79.56 78 ILE A CA 1
ATOM 621 C C . ILE A 1 78 ? 15.139 -2.093 -23.562 1.00 79.56 78 ILE A C 1
ATOM 623 O O . ILE A 1 78 ? 15.816 -1.850 -24.561 1.00 79.56 78 ILE A O 1
ATOM 627 N N . GLU A 1 79 ? 15.289 -3.221 -22.861 1.00 77.56 79 GLU A N 1
ATOM 628 C CA . GLU A 1 79 ? 16.235 -4.278 -23.242 1.00 77.56 79 GLU A CA 1
ATOM 629 C C . GLU A 1 79 ? 15.93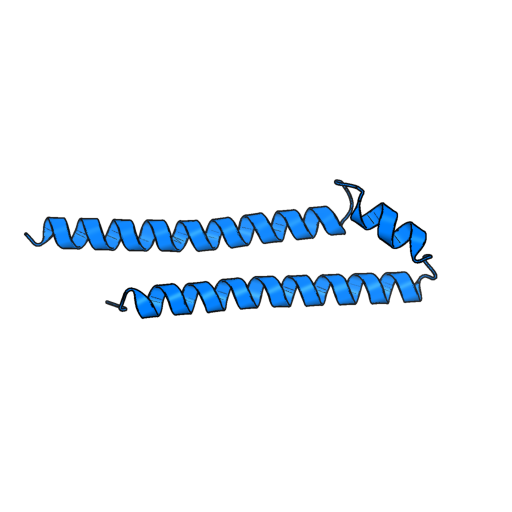0 -4.844 -24.632 1.00 77.56 79 GLU A C 1
ATOM 631 O O . GLU A 1 79 ? 16.836 -4.958 -25.461 1.00 77.56 79 GLU A O 1
ATOM 636 N N . GLY A 1 80 ? 14.658 -5.142 -24.918 1.00 74.00 80 GLY A N 1
ATOM 637 C CA . GLY A 1 80 ? 14.228 -5.610 -26.237 1.00 74.00 80 GLY A CA 1
ATOM 638 C C . GLY A 1 80 ? 14.522 -4.595 -27.347 1.00 74.00 80 GLY A C 1
ATOM 639 O O . GLY A 1 80 ? 15.040 -4.961 -28.402 1.00 74.00 80 GLY A O 1
ATOM 640 N N . TYR A 1 81 ? 14.272 -3.309 -27.088 1.00 75.06 81 TYR A N 1
ATOM 641 C CA . TYR A 1 81 ? 14.561 -2.231 -28.034 1.00 75.06 81 TYR A CA 1
ATOM 642 C C . TYR A 1 81 ? 16.067 -2.079 -28.305 1.00 75.06 81 TYR A C 1
ATOM 644 O O . TYR A 1 81 ? 16.489 -2.002 -29.457 1.00 75.06 81 TYR A O 1
ATOM 652 N N . GLN A 1 82 ? 16.903 -2.104 -27.262 1.00 75.19 82 GLN A N 1
ATOM 653 C CA . GLN A 1 82 ? 18.361 -2.023 -27.409 1.00 75.19 82 GLN A CA 1
ATOM 654 C C . GLN A 1 82 ? 18.954 -3.224 -28.153 1.00 75.19 82 GLN A C 1
ATOM 656 O O . GLN A 1 82 ? 19.906 -3.058 -28.913 1.00 75.19 82 GLN A O 1
ATOM 661 N N . GLN A 1 83 ? 18.412 -4.428 -27.952 1.00 71.88 83 GLN A N 1
ATOM 662 C CA . GLN A 1 83 ? 18.817 -5.606 -28.722 1.00 71.88 83 GLN A CA 1
ATOM 663 C C . GLN A 1 83 ? 18.411 -5.491 -30.196 1.00 71.88 83 GLN A C 1
ATOM 665 O O . GLN A 1 83 ? 19.186 -5.881 -31.065 1.00 71.88 83 GLN A O 1
ATOM 670 N N . GLY A 1 84 ? 17.232 -4.927 -30.479 1.00 69.38 84 GLY A N 1
ATOM 671 C CA . GLY A 1 84 ? 16.767 -4.656 -31.840 1.00 69.38 84 GLY A CA 1
ATOM 672 C C . GLY A 1 84 ? 17.622 -3.625 -32.582 1.00 69.38 84 GLY A C 1
ATOM 673 O O . GLY A 1 84 ? 17.890 -3.815 -33.758 1.00 69.38 84 GLY A O 1
ATOM 674 N N . LEU A 1 85 ? 18.106 -2.588 -31.890 1.00 62.75 85 LEU A N 1
ATOM 675 C CA . LEU A 1 85 ? 19.001 -1.563 -32.453 1.00 62.75 85 LEU A CA 1
ATOM 676 C C . LEU A 1 85 ? 20.445 -2.036 -32.695 1.00 62.75 85 LEU A C 1
ATOM 678 O O . LEU A 1 85 ? 21.208 -1.347 -33.367 1.00 62.75 85 LEU A O 1
ATOM 682 N N . ARG A 1 86 ? 20.856 -3.154 -32.088 1.00 56.84 86 ARG A N 1
ATOM 683 C CA . ARG A 1 86 ? 22.193 -3.751 -32.263 1.00 56.84 86 ARG A CA 1
ATOM 684 C C . ARG A 1 86 ? 22.246 -4.800 -33.381 1.00 56.84 86 ARG A C 1
ATOM 686 O O . ARG A 1 86 ? 23.313 -5.374 -33.593 1.00 56.84 86 ARG A O 1
ATOM 693 N N . LYS A 1 87 ? 21.116 -5.078 -34.031 1.00 51.97 87 LYS A N 1
ATOM 694 C CA . LYS A 1 87 ? 21.027 -5.865 -35.266 1.00 51.97 87 LYS A CA 1
ATOM 695 C C . LYS A 1 87 ? 21.037 -4.935 -36.468 1.00 51.97 87 LYS A C 1
ATOM 697 O O . LYS A 1 87 ? 21.569 -5.380 -37.504 1.00 51.97 87 LYS A O 1
#

Foldseek 3Di:
DDDLVVLVVVLVVQLVVLVVVLVVVVVVVVVVCVVVVNDPVVVVVLCVDCPHPNNVSVVVSVVVNVVSVVVSVVVVVVVVVVVVVVD

Sequence (87 aa):
MPSQNELLSLFRFEVSLLLEQYRGRMLLMIAKNKKLGIPAKTLRSMREDPKSKWNLDKEALNKKIKGAVAGIVNQVHIEGYQQGLRK

Radius of gyration: 19.24 Å; Cα contacts (8 Å, |Δi|>4): 31; chains: 1; bounding box: 40×19×60 Å

Secondary structure (DSSP, 8-state):
---HHHHHHHHHHHHHHHHHHHHHHHHHHHHHHHHTT--HHHHHHHHH-TTSHHHHHHHHHHHHHHHHHHHHHHHHHHHHHHHHHT-

Solvent-accessible surface area (backbone atoms only — not comparable to full-atom values): 4880 Å² total; per-residue (Å²): 129,81,52,75,67,52,55,53,49,52,48,53,51,53,50,48,53,53,52,51,53,50,51,51,55,51,52,51,49,52,53,51,39,52,75,70,67,55,52,72,70,59,55,50,53,40,58,69,35,72,86,25,72,60,32,48,53,50,50,52,49,52,52,52,51,52,50,55,52,50,52,51,56,50,51,54,49,50,52,53,50,5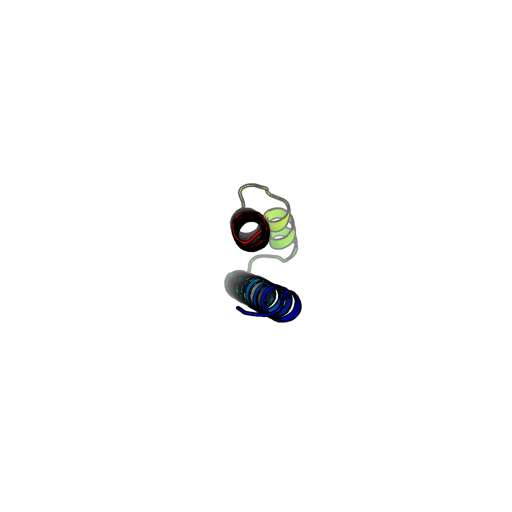6,56,59,74,74,108

Mean predicted aligned error: 6.74 Å